Protein AF-A0A7C5HEX0-F1 (afdb_monomer)

Radius of gyration: 18.67 Å; Cα contacts (8 Å, |Δi|>4): 137; chains: 1; bounding box: 40×20×54 Å

Secondary structure (DSSP, 8-state):
-HHHHHHHHHHHHHHHHHHHHHHHHHHHHHHHHHHHHHHH-SSS-HHHHHHHHHHHHHHTTPEEEEE-SSEEEEEE----HHHHHHHHHTTTHHHHHHHHIIIII-PPEEEEEE--

Mean predicted aligned error: 5.96 Å

pLDDT: mean 87.04, std 4.36, range [63.88, 92.75]

Foldseek 3Di:
DLLVLLQVLQVVLVVQVVVVVVVVVVVVVVLVVLLVVLQPDPVDDLVRSQVVNVVVLVVVPWDFPDDDSWKTKTWAQDDRPSQCSNCSSVVVNSNVVVVCCSPPPGGTDMDMHGHD

Nearest PDB structures (foldseek):
  5wi2-assembly2_B  TM=7.889E-01  e=9.795E-01  Homo sapiens
  5kq5-assembly1_A  TM=7.982E-01  e=1.866E+00  Rattus norvegicus
  5t5t-assembly1_A  TM=8.018E-01  e=2.265E+00  Rattus norvegicus
  3ki9-assembly1_A  TM=4.753E-01  e=5.141E-01  Staphylococcus aureus subsp. aureus COL
  6e4t-assembly1_A  TM=6.179E-01  e=3.334E+00  Rattus norvegicus

Structure (mmCIF, N/CA/C/O backbone):
data_AF-A0A7C5HEX0-F1
#
_entry.id   AF-A0A7C5HEX0-F1
#
loop_
_atom_site.group_PDB
_atom_site.id
_atom_site.type_symbol
_atom_site.label_atom_id
_atom_site.label_alt_id
_atom_site.label_comp_id
_atom_site.label_asym_id
_atom_site.label_entity_id
_atom_site.label_seq_id
_atom_site.pdbx_PDB_ins_code
_atom_site.Cartn_x
_atom_site.Cartn_y
_atom_site.Cartn_z
_atom_site.occupancy
_atom_site.B_iso_or_equiv
_atom_site.auth_seq_id
_atom_site.auth_comp_id
_atom_site.auth_asym_id
_atom_site.auth_atom_id
_atom_site.pdbx_PDB_model_num
ATOM 1 N N . MET A 1 1 ? 18.812 9.998 -28.488 1.00 63.88 1 MET A N 1
ATOM 2 C CA . MET A 1 1 ? 18.188 10.496 -27.240 1.00 63.88 1 MET A CA 1
ATOM 3 C C . MET A 1 1 ? 17.450 9.384 -26.489 1.00 63.88 1 MET A C 1
ATOM 5 O O . MET A 1 1 ? 17.835 9.107 -25.363 1.00 63.88 1 MET A O 1
ATOM 9 N N . ASN A 1 2 ? 16.504 8.664 -27.112 1.00 72.31 2 ASN A N 1
ATOM 10 C CA . ASN A 1 2 ? 15.766 7.566 -26.452 1.00 72.31 2 ASN A CA 1
ATOM 11 C C . ASN A 1 2 ? 16.642 6.421 -25.912 1.00 72.31 2 ASN A C 1
ATOM 13 O O . ASN A 1 2 ? 16.380 5.929 -24.821 1.00 72.31 2 ASN A O 1
ATOM 17 N N . THR A 1 3 ? 17.708 6.019 -26.611 1.00 76.75 3 THR A N 1
ATOM 18 C CA . THR A 1 3 ? 18.567 4.899 -26.171 1.00 76.75 3 THR A CA 1
ATOM 19 C C . THR A 1 3 ? 19.330 5.197 -24.880 1.00 76.75 3 THR A C 1
ATOM 21 O O . THR A 1 3 ? 19.480 4.320 -24.038 1.00 76.75 3 THR A O 1
ATOM 24 N N . ILE A 1 4 ? 19.759 6.449 -24.693 1.00 79.69 4 ILE A N 1
ATOM 25 C CA . ILE A 1 4 ? 20.444 6.896 -23.471 1.00 79.69 4 ILE A CA 1
ATOM 26 C C . ILE A 1 4 ? 19.458 6.880 -22.296 1.00 79.69 4 ILE A C 1
ATOM 28 O O . ILE A 1 4 ? 19.781 6.371 -21.228 1.00 79.69 4 ILE A O 1
ATOM 32 N N . ILE A 1 5 ? 18.231 7.363 -22.512 1.00 79.38 5 ILE A N 1
ATOM 33 C CA . ILE A 1 5 ? 17.168 7.341 -21.497 1.00 79.38 5 ILE A CA 1
ATOM 34 C C . ILE A 1 5 ? 16.844 5.897 -21.090 1.00 79.38 5 ILE A C 1
ATOM 36 O O . ILE A 1 5 ? 16.764 5.605 -19.899 1.00 79.38 5 ILE A O 1
ATOM 40 N N . MET A 1 6 ? 16.731 4.974 -22.052 1.00 79.56 6 MET A N 1
ATOM 41 C CA . MET A 1 6 ? 16.475 3.559 -21.764 1.00 79.56 6 MET A CA 1
ATOM 42 C C . MET A 1 6 ? 17.603 2.920 -20.945 1.00 79.56 6 MET A C 1
ATOM 44 O O . MET A 1 6 ? 17.321 2.250 -19.951 1.00 79.56 6 MET A O 1
ATOM 48 N N . LEU A 1 7 ? 18.865 3.200 -21.291 1.00 83.31 7 LEU A N 1
ATOM 49 C CA . LEU A 1 7 ? 20.033 2.652 -20.597 1.00 83.31 7 LEU A CA 1
ATOM 50 C C . LEU A 1 7 ? 20.059 3.012 -19.103 1.00 83.31 7 LEU A C 1
ATOM 52 O O . LEU A 1 7 ? 20.401 2.173 -18.274 1.00 83.31 7 LEU A O 1
ATOM 56 N N . PHE A 1 8 ? 19.652 4.235 -18.749 1.00 87.00 8 PHE A N 1
ATOM 57 C CA . PHE A 1 8 ? 19.589 4.681 -17.353 1.00 87.00 8 PHE A CA 1
ATOM 58 C C . PHE A 1 8 ? 18.256 4.367 -16.663 1.00 87.00 8 PHE A C 1
ATOM 60 O O . PHE A 1 8 ? 18.216 4.243 -15.441 1.00 87.00 8 PHE A O 1
ATOM 67 N N . SER A 1 9 ? 17.164 4.193 -17.409 1.00 85.75 9 SER A N 1
ATOM 68 C CA . SER A 1 9 ? 15.847 3.915 -16.820 1.00 85.75 9 SER A CA 1
ATOM 69 C C . SER A 1 9 ? 15.784 2.580 -16.073 1.00 85.75 9 SER A C 1
ATOM 71 O O . SER A 1 9 ? 15.143 2.510 -15.028 1.00 85.75 9 SER A O 1
ATOM 73 N N . LEU A 1 10 ? 16.506 1.552 -16.531 1.00 85.25 10 LEU A N 1
ATOM 74 C CA . LEU A 1 10 ? 16.550 0.249 -15.865 1.00 85.25 10 LEU A CA 1
ATOM 75 C C . LEU A 1 10 ? 17.220 0.302 -14.475 1.00 85.25 10 LEU A C 1
ATOM 77 O O . LEU A 1 10 ? 16.567 -0.089 -13.504 1.00 85.25 10 LEU A O 1
ATOM 81 N N . PRO A 1 11 ? 18.463 0.807 -14.309 1.00 89.44 11 PRO A N 1
ATOM 82 C CA . PRO A 1 11 ? 19.069 0.924 -12.982 1.00 89.44 11 PRO A CA 1
ATOM 83 C C . PRO A 1 11 ? 18.295 1.881 -12.063 1.00 89.44 11 PRO A C 1
ATOM 85 O O . PRO A 1 11 ? 18.170 1.598 -10.871 1.00 89.44 11 PRO A O 1
ATOM 88 N N . ILE A 1 12 ? 17.710 2.961 -12.601 1.00 89.81 12 ILE A N 1
ATOM 89 C CA . ILE A 1 12 ? 16.820 3.851 -11.836 1.00 89.81 12 ILE A CA 1
ATOM 90 C C . ILE A 1 12 ? 15.576 3.090 -11.360 1.00 89.81 12 ILE A C 1
ATOM 92 O O . ILE A 1 12 ? 15.228 3.167 -10.184 1.00 89.81 12 ILE A O 1
ATOM 96 N N . GLY A 1 13 ? 14.935 2.314 -12.235 1.00 88.69 13 GLY A N 1
ATOM 97 C CA . GLY A 1 13 ? 13.771 1.497 -11.899 1.00 88.69 13 GLY A CA 1
ATOM 98 C C . GLY A 1 13 ? 14.075 0.477 -10.805 1.00 88.69 13 GLY A C 1
ATOM 99 O O . GLY A 1 13 ? 13.348 0.407 -9.818 1.00 88.69 13 GLY A O 1
ATOM 100 N N . ILE A 1 14 ? 15.198 -0.243 -10.910 1.00 89.00 14 ILE A N 1
ATOM 101 C CA . ILE A 1 14 ? 15.647 -1.195 -9.878 1.00 89.00 14 ILE A CA 1
ATOM 102 C C . ILE A 1 14 ? 15.874 -0.483 -8.538 1.00 89.00 14 ILE A C 1
ATOM 104 O O . ILE A 1 14 ? 15.423 -0.958 -7.495 1.00 89.00 14 ILE A O 1
ATOM 108 N N . PHE A 1 15 ? 16.539 0.674 -8.549 1.00 92.75 15 PHE A N 1
ATOM 109 C CA . PHE A 1 15 ? 16.750 1.464 -7.338 1.00 92.75 15 PHE A CA 1
ATOM 110 C C . PHE A 1 15 ? 15.423 1.905 -6.700 1.00 92.75 15 PHE A C 1
ATOM 112 O O . PHE A 1 15 ? 15.240 1.773 -5.485 1.00 92.75 15 PHE A O 1
ATOM 119 N N . LEU A 1 16 ? 14.476 2.381 -7.512 1.00 91.38 16 LEU A N 1
ATOM 120 C CA . LEU A 1 16 ? 13.144 2.769 -7.056 1.00 91.38 16 LEU A CA 1
ATOM 121 C C . LEU A 1 16 ? 12.373 1.579 -6.478 1.00 91.38 16 LEU A C 1
ATOM 123 O O . LEU A 1 16 ? 11.799 1.723 -5.405 1.00 91.38 16 LEU A O 1
ATOM 127 N N . LEU A 1 17 ? 12.437 0.394 -7.094 1.00 90.81 17 LEU A N 1
ATOM 128 C CA . LEU A 1 17 ? 11.804 -0.824 -6.568 1.00 90.81 17 LEU A CA 1
ATOM 129 C C . LEU A 1 17 ? 12.292 -1.170 -5.156 1.00 90.81 17 LEU A C 1
ATOM 131 O O . LEU A 1 17 ? 11.497 -1.500 -4.273 1.00 90.81 17 LEU A O 1
ATOM 135 N N . LEU A 1 18 ? 13.600 -1.061 -4.911 1.00 91.19 18 LEU A N 1
ATOM 136 C CA . LEU A 1 18 ? 14.164 -1.294 -3.580 1.00 91.19 18 LEU A CA 1
ATOM 137 C C . LEU A 1 18 ? 13.668 -0.258 -2.563 1.00 91.19 18 LEU A C 1
ATOM 139 O O . LEU A 1 18 ? 13.396 -0.607 -1.409 1.00 91.19 18 LEU A O 1
ATOM 143 N N . ARG A 1 19 ? 13.535 1.009 -2.972 1.00 91.75 19 ARG A N 1
ATOM 144 C CA . ARG A 1 19 ? 12.990 2.067 -2.111 1.00 91.75 19 ARG A CA 1
ATOM 145 C C . ARG A 1 19 ? 11.504 1.883 -1.837 1.00 91.75 19 ARG A C 1
ATOM 147 O O . ARG A 1 19 ? 11.107 2.020 -0.685 1.00 91.75 19 ARG A O 1
ATOM 154 N N . GLU A 1 20 ? 10.709 1.538 -2.842 1.00 89.56 20 GLU A N 1
ATOM 155 C CA . GLU A 1 20 ? 9.275 1.274 -2.704 1.00 89.56 20 GLU A CA 1
ATOM 156 C C . GLU A 1 20 ? 9.019 0.117 -1.744 1.00 89.56 20 GLU A C 1
ATOM 158 O O . GLU A 1 20 ? 8.185 0.236 -0.850 1.00 89.56 20 GLU A O 1
ATOM 163 N N . LYS A 1 21 ? 9.804 -0.965 -1.839 1.00 88.38 21 LYS A N 1
ATOM 164 C CA . LYS A 1 21 ? 9.709 -2.089 -0.900 1.00 88.38 21 LYS A CA 1
ATOM 165 C C . LYS A 1 21 ? 9.956 -1.650 0.547 1.00 88.38 21 LYS A C 1
ATOM 167 O O . LYS A 1 21 ? 9.216 -2.050 1.444 1.00 88.38 21 LYS A O 1
ATOM 172 N N . LYS A 1 22 ? 10.972 -0.813 0.784 1.00 89.38 22 LYS A N 1
ATOM 173 C CA . LYS A 1 22 ? 11.258 -0.261 2.121 1.00 89.38 22 LYS A CA 1
ATOM 174 C C . LYS A 1 22 ? 10.163 0.696 2.595 1.00 89.38 22 LYS A C 1
ATOM 176 O O . LYS A 1 22 ? 9.757 0.624 3.749 1.00 89.38 22 LYS A O 1
ATOM 181 N N . ALA A 1 23 ? 9.672 1.565 1.714 1.00 86.62 23 ALA A N 1
ATOM 182 C CA . ALA A 1 23 ? 8.594 2.494 2.031 1.00 86.62 23 ALA A CA 1
ATOM 183 C C . ALA A 1 23 ? 7.311 1.743 2.406 1.00 86.62 23 ALA A C 1
ATOM 185 O O . ALA A 1 23 ? 6.691 2.070 3.407 1.00 86.62 23 ALA A O 1
ATOM 186 N N . MET A 1 24 ? 6.962 0.682 1.676 1.00 86.12 24 MET A N 1
ATOM 187 C CA . MET A 1 24 ? 5.788 -0.145 1.965 1.00 86.12 24 MET A CA 1
ATOM 188 C C . MET A 1 24 ? 5.864 -0.801 3.350 1.00 86.12 24 MET A C 1
ATOM 190 O O . MET A 1 24 ? 4.874 -0.825 4.074 1.00 86.12 24 MET A O 1
ATOM 194 N N . GLN A 1 25 ? 7.049 -1.264 3.761 1.00 87.44 25 GLN A N 1
ATOM 195 C CA . GLN A 1 25 ? 7.263 -1.769 5.122 1.00 87.44 25 GLN A CA 1
ATOM 196 C C . GLN A 1 25 ? 7.100 -0.676 6.184 1.00 87.44 25 GLN A C 1
ATOM 198 O O . GLN A 1 25 ? 6.521 -0.933 7.235 1.00 87.44 25 GLN A O 1
ATOM 203 N N . ALA A 1 26 ? 7.597 0.535 5.921 1.00 87.00 26 ALA A N 1
ATOM 204 C CA . ALA A 1 26 ? 7.436 1.663 6.834 1.00 87.00 26 ALA A CA 1
ATOM 205 C C . ALA A 1 26 ? 5.967 2.098 6.950 1.00 87.00 26 ALA A C 1
ATOM 207 O O . ALA A 1 26 ? 5.483 2.294 8.058 1.00 87.00 26 ALA A O 1
ATOM 208 N N . TYR A 1 27 ? 5.239 2.172 5.832 1.00 85.31 27 TYR A N 1
ATOM 209 C CA . TYR A 1 27 ? 3.806 2.463 5.834 1.00 85.31 27 TYR A CA 1
ATOM 210 C C . TYR A 1 27 ? 3.024 1.429 6.632 1.00 85.31 27 TYR A C 1
ATOM 212 O O . TYR A 1 27 ? 2.194 1.808 7.448 1.00 85.31 27 TYR A O 1
ATOM 220 N N . ARG A 1 28 ? 3.326 0.138 6.457 1.00 87.12 28 ARG A N 1
ATOM 221 C CA . ARG A 1 28 ? 2.679 -0.919 7.239 1.00 87.12 28 ARG A CA 1
ATOM 222 C C . ARG A 1 28 ? 2.871 -0.715 8.742 1.00 87.12 28 ARG A C 1
ATOM 224 O O . ARG A 1 28 ? 1.895 -0.768 9.471 1.00 87.12 28 ARG A O 1
ATOM 231 N N . LYS A 1 29 ? 4.087 -0.378 9.179 1.00 89.75 29 LYS A N 1
ATOM 232 C CA . LYS A 1 29 ? 4.347 -0.061 10.591 1.00 89.75 29 LYS A CA 1
ATOM 233 C C . LYS A 1 29 ? 3.518 1.117 11.097 1.00 89.75 29 LYS A C 1
ATOM 235 O O . LYS A 1 29 ? 3.032 1.058 12.210 1.00 89.75 29 LYS A O 1
ATOM 240 N N . ILE A 1 30 ? 3.320 2.160 10.288 1.00 88.88 30 ILE A N 1
ATOM 241 C CA . ILE A 1 30 ? 2.477 3.303 10.676 1.00 88.88 30 ILE A CA 1
ATOM 242 C C . ILE A 1 30 ? 1.023 2.863 10.900 1.00 88.88 30 ILE A C 1
ATOM 244 O O . ILE A 1 30 ? 0.400 3.311 11.858 1.00 88.88 30 ILE A O 1
ATOM 248 N N . PHE A 1 31 ? 0.491 1.991 10.037 1.00 89.69 31 PHE A N 1
A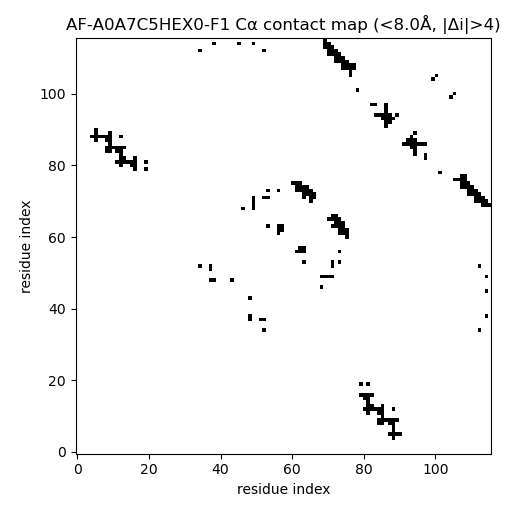TOM 249 C CA . PHE A 1 31 ? -0.845 1.410 10.212 1.00 89.69 31 PHE A CA 1
ATOM 250 C C . PHE A 1 31 ? -0.930 0.533 11.463 1.00 89.69 31 PHE A C 1
ATOM 252 O O . PHE A 1 31 ? -1.864 0.699 12.242 1.00 89.69 31 PHE A O 1
ATOM 259 N N . ASP A 1 32 ? 0.057 -0.335 11.682 1.00 89.44 32 ASP A N 1
ATOM 260 C CA . ASP A 1 32 ? 0.114 -1.208 12.857 1.00 89.44 32 ASP A CA 1
ATOM 261 C C . ASP A 1 32 ? 0.200 -0.374 14.156 1.00 89.44 32 ASP A C 1
ATOM 263 O O . ASP A 1 32 ? -0.582 -0.580 15.082 1.00 89.44 32 ASP A O 1
ATOM 267 N 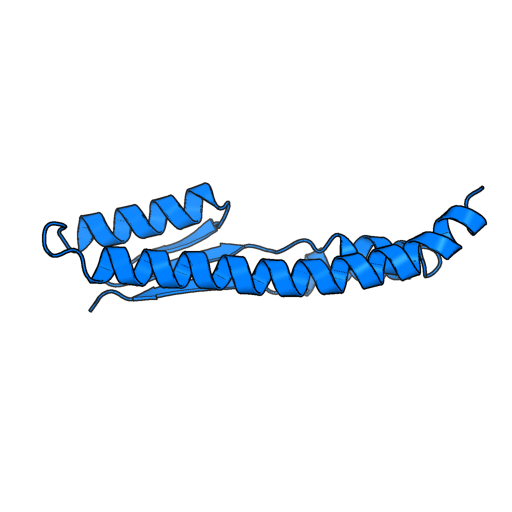N . ASP A 1 33 ? 1.070 0.640 14.195 1.00 91.50 33 ASP A N 1
ATOM 268 C CA . ASP A 1 33 ? 1.238 1.543 15.341 1.00 91.50 33 ASP A CA 1
ATOM 269 C C . ASP A 1 33 ? -0.022 2.385 15.605 1.00 91.50 33 ASP A C 1
ATOM 271 O O . ASP A 1 33 ? -0.360 2.670 16.756 1.00 91.50 33 ASP A O 1
ATOM 275 N N . PHE A 1 34 ? -0.712 2.835 14.551 1.00 90.81 34 PHE A N 1
ATOM 276 C CA . PHE A 1 34 ? -1.969 3.570 14.691 1.00 90.81 34 PHE A CA 1
ATOM 277 C C . PHE A 1 34 ? -3.069 2.669 15.249 1.00 90.81 34 PHE A C 1
ATOM 279 O O . PHE A 1 34 ? -3.761 3.057 16.189 1.00 90.81 34 PHE A O 1
ATOM 286 N N . PHE A 1 35 ? -3.188 1.451 14.725 1.00 91.19 35 PHE A N 1
ATOM 287 C CA . PHE A 1 35 ? -4.148 0.470 15.208 1.00 91.19 35 PHE A CA 1
ATOM 288 C C . PHE A 1 35 ? -3.911 0.107 16.679 1.00 91.19 35 PHE A C 1
ATOM 290 O O . PHE A 1 35 ? -4.855 0.128 17.465 1.00 91.19 35 PHE A O 1
ATOM 297 N N . GLU A 1 36 ? -2.661 -0.133 17.081 1.00 90.62 36 GLU A N 1
ATOM 298 C CA . GLU A 1 36 ? -2.280 -0.370 18.481 1.00 90.62 36 GLU A CA 1
ATOM 299 C C . GLU A 1 36 ? -2.709 0.793 19.393 1.00 90.62 36 GLU A C 1
ATOM 301 O O . GLU A 1 36 ? -3.301 0.569 20.451 1.00 90.62 36 GLU A O 1
ATOM 306 N N . LYS A 1 37 ? -2.488 2.045 18.967 1.00 89.75 37 LYS A N 1
ATOM 307 C CA . LYS A 1 37 ? -2.909 3.240 19.722 1.00 89.75 37 LYS A CA 1
ATOM 308 C C . LYS A 1 37 ? -4.424 3.332 19.867 1.00 89.75 37 LYS A C 1
ATOM 310 O O . LYS A 1 37 ? -4.911 3.551 20.972 1.00 89.75 37 LYS A O 1
ATOM 315 N N . VAL A 1 38 ? -5.165 3.143 18.775 1.00 89.62 38 VAL A N 1
ATOM 316 C CA . VAL A 1 38 ? -6.636 3.182 18.782 1.00 89.62 38 VAL A CA 1
ATOM 317 C C . VAL A 1 38 ? -7.205 2.041 19.631 1.00 89.62 38 VAL A C 1
ATOM 319 O O . VAL A 1 38 ? -8.163 2.231 20.382 1.00 89.62 38 VAL A O 1
ATOM 322 N N . LYS A 1 39 ? -6.595 0.853 19.573 1.00 88.31 39 LYS A N 1
ATOM 323 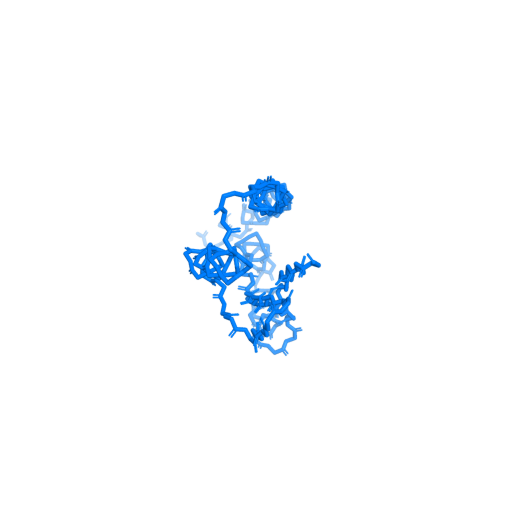C CA . LYS A 1 39 ? -6.992 -0.296 20.390 1.00 88.31 39 LYS A CA 1
ATOM 324 C C . LYS A 1 39 ? -6.775 -0.026 21.880 1.00 88.31 39 LYS A C 1
ATOM 326 O O . LYS A 1 39 ? -7.692 -0.280 22.661 1.00 88.31 39 LYS A O 1
ATOM 331 N N . ALA A 1 40 ? -5.614 0.516 22.250 1.00 89.19 40 ALA A N 1
ATOM 332 C CA . ALA A 1 40 ? -5.237 0.811 23.633 1.00 89.19 40 ALA A CA 1
ATOM 333 C C . ALA A 1 40 ? -6.019 1.978 24.263 1.00 89.19 40 ALA A C 1
ATOM 335 O O . ALA A 1 40 ? -6.079 2.075 25.490 1.00 89.19 40 ALA A O 1
ATOM 336 N N . ASP A 1 41 ? -6.624 2.852 23.457 1.00 87.81 41 ASP A N 1
ATOM 337 C CA . ASP A 1 41 ? -7.425 3.962 23.966 1.00 87.81 41 ASP A CA 1
ATOM 338 C C . ASP A 1 41 ? -8.700 3.449 24.657 1.00 87.81 41 ASP A C 1
ATOM 340 O O . ASP A 1 41 ? -9.542 2.791 24.049 1.00 87.81 41 ASP A O 1
ATOM 344 N N . THR A 1 42 ? -8.848 3.720 25.952 1.00 84.56 42 THR A N 1
ATOM 345 C CA . THR A 1 42 ? -10.014 3.292 26.749 1.00 84.56 42 THR A CA 1
ATOM 346 C C . THR A 1 42 ? -11.132 4.330 26.781 1.00 84.56 42 THR A C 1
ATOM 348 O O . THR A 1 42 ? -12.221 4.035 27.266 1.00 84.56 42 THR A O 1
ATOM 351 N N . THR A 1 43 ? -10.879 5.535 26.266 1.00 87.81 43 THR A N 1
ATOM 352 C CA . THR A 1 43 ? -11.844 6.641 26.271 1.00 87.81 43 THR A CA 1
ATOM 353 C C . THR A 1 43 ? -12.821 6.564 25.102 1.00 87.81 43 THR A C 1
ATOM 355 O O . THR A 1 43 ? -13.952 7.029 25.219 1.00 87.81 43 THR A O 1
ATOM 358 N N . LEU A 1 44 ? -12.401 5.934 24.004 1.00 86.50 44 LEU A N 1
ATOM 359 C CA . LEU A 1 44 ? -13.180 5.805 22.779 1.00 86.50 44 LEU A CA 1
ATOM 360 C C . LEU A 1 44 ? -14.104 4.585 22.816 1.00 86.50 44 LEU A C 1
ATOM 362 O O . LEU A 1 44 ? -13.692 3.467 23.146 1.00 86.50 44 LEU A O 1
ATOM 366 N N . SER A 1 45 ? -15.348 4.783 22.388 1.00 87.69 45 SER A N 1
ATOM 367 C CA . SER A 1 45 ? -16.282 3.693 22.116 1.00 87.69 45 SER A CA 1
ATOM 368 C C . SER A 1 45 ? -15.825 2.859 20.911 1.00 87.69 45 SER A C 1
ATOM 370 O O . SER A 1 45 ? -15.092 3.331 20.041 1.00 87.69 45 SER A O 1
ATOM 372 N N . LYS A 1 46 ? -16.289 1.604 20.814 1.00 84.94 46 LYS A N 1
ATOM 373 C CA . LYS A 1 46 ? -15.947 0.715 19.684 1.00 84.94 46 LYS A CA 1
ATOM 374 C C . LYS A 1 46 ? -16.255 1.349 18.323 1.00 84.94 46 LYS A C 1
ATOM 376 O O . LYS A 1 46 ? -15.452 1.241 17.403 1.00 84.94 46 LYS A O 1
ATOM 381 N N . LYS A 1 47 ? -17.382 2.056 18.226 1.00 87.31 47 LYS A N 1
ATOM 382 C CA . LYS A 1 47 ? -17.799 2.744 17.003 1.00 87.31 47 LYS A CA 1
ATOM 383 C C . LYS A 1 47 ? -16.828 3.862 16.616 1.00 87.31 47 LYS A C 1
ATOM 385 O O . LYS A 1 47 ? -16.393 3.909 15.474 1.00 87.31 47 LYS A O 1
ATOM 390 N N . GLU A 1 48 ? -16.428 4.698 17.572 1.00 88.25 48 GLU A N 1
ATOM 391 C CA . GLU A 1 48 ? -15.470 5.786 17.324 1.00 88.25 48 GLU A CA 1
ATOM 392 C C . GLU A 1 48 ? -14.098 5.253 16.899 1.00 88.25 48 GLU A C 1
ATOM 394 O O . GLU A 1 48 ? -13.447 5.834 16.034 1.00 88.25 48 GLU A O 1
ATOM 399 N N . LYS A 1 49 ? -13.671 4.111 17.452 1.00 88.50 49 LYS A N 1
ATOM 400 C CA . LYS A 1 49 ? -12.435 3.446 17.024 1.00 88.50 49 LYS A CA 1
ATOM 401 C C . LYS A 1 49 ? -12.502 2.984 15.569 1.00 88.50 49 LYS A C 1
ATOM 403 O O . LYS A 1 49 ? -11.544 3.190 14.828 1.00 88.50 49 LYS A O 1
ATOM 408 N N . LEU A 1 50 ? -13.614 2.372 15.158 1.00 88.31 50 LEU A N 1
ATOM 409 C CA . LEU A 1 50 ? -13.807 1.943 13.769 1.00 88.31 50 LEU A CA 1
ATOM 410 C C . LEU A 1 50 ? -13.876 3.139 12.820 1.00 88.31 50 LEU A C 1
ATOM 412 O O . LEU A 1 50 ? -13.239 3.104 11.771 1.00 88.31 50 LEU A O 1
ATOM 416 N N . ASP A 1 51 ? -14.579 4.204 13.206 1.00 90.56 51 ASP A N 1
ATOM 417 C CA . ASP A 1 51 ? -14.686 5.421 12.399 1.00 90.56 51 ASP A CA 1
ATOM 418 C C . ASP A 1 51 ? -13.307 6.097 12.218 1.00 90.56 51 ASP A C 1
ATOM 420 O O . ASP A 1 51 ? -12.971 6.519 11.113 1.00 90.56 5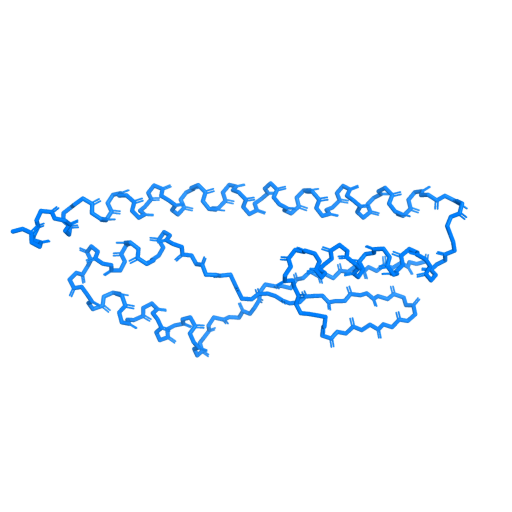1 ASP A O 1
ATOM 424 N N . LEU A 1 52 ? -12.445 6.106 13.247 1.00 91.38 52 LEU A N 1
ATOM 425 C CA . LEU A 1 52 ? -11.062 6.603 13.138 1.00 91.38 52 LEU A CA 1
ATOM 426 C C . LEU A 1 52 ? -10.179 5.743 12.222 1.00 91.38 52 LEU A C 1
ATOM 428 O O . LEU A 1 52 ? -9.359 6.273 11.468 1.00 91.38 52 LEU A O 1
ATOM 432 N N . LEU A 1 53 ? -10.314 4.416 12.285 1.00 90.31 53 LEU A N 1
ATOM 433 C CA . LEU A 1 53 ? -9.575 3.502 11.405 1.00 90.31 53 LEU A CA 1
ATOM 434 C C . LEU A 1 53 ? -10.035 3.632 9.950 1.00 90.31 53 LEU A C 1
ATOM 436 O O . LEU A 1 53 ? -9.208 3.616 9.036 1.00 90.31 53 LEU A O 1
ATOM 440 N N . GLU A 1 54 ? -11.337 3.804 9.734 1.00 91.25 54 GLU A N 1
ATOM 441 C CA . GLU A 1 54 ? -11.904 4.089 8.420 1.00 91.25 54 GLU A CA 1
ATOM 442 C C . GLU A 1 54 ? -11.381 5.416 7.868 1.00 91.25 54 GLU A C 1
ATOM 444 O O . GLU A 1 54 ? -10.900 5.464 6.734 1.00 91.25 54 GLU A O 1
ATOM 449 N N . GLU A 1 55 ? -11.409 6.480 8.674 1.00 91.69 55 GLU A N 1
ATOM 450 C CA . GLU A 1 55 ? -10.914 7.790 8.261 1.00 91.69 55 GLU A CA 1
ATOM 451 C C . GLU A 1 55 ? -9.430 7.721 7.885 1.00 91.69 55 GLU A C 1
ATOM 453 O O . GLU A 1 55 ? -9.021 8.254 6.851 1.00 91.69 55 GLU A O 1
ATOM 458 N N . MET A 1 56 ? -8.622 6.991 8.656 1.00 90.94 56 MET A N 1
ATOM 459 C CA . MET A 1 56 ? -7.214 6.774 8.337 1.00 90.94 56 MET A CA 1
ATOM 460 C C . MET A 1 56 ? -7.032 6.078 6.979 1.00 90.94 56 MET A C 1
ATOM 462 O O . MET A 1 56 ? -6.185 6.489 6.176 1.00 90.94 56 MET A O 1
ATOM 466 N N . LEU A 1 57 ? -7.810 5.031 6.696 1.00 90.81 57 LEU A N 1
ATOM 467 C CA . LEU A 1 57 ? -7.773 4.329 5.411 1.00 90.81 57 LEU A CA 1
ATOM 468 C C . LEU A 1 57 ? -8.186 5.258 4.262 1.00 90.81 57 LEU A C 1
ATOM 470 O O . LEU A 1 57 ? -7.485 5.327 3.246 1.00 90.81 57 LEU A O 1
ATOM 474 N N . TYR A 1 58 ? -9.253 6.034 4.453 1.00 90.12 58 TYR A N 1
ATOM 475 C CA . TYR A 1 58 ? -9.743 6.998 3.473 1.00 90.12 58 TYR A CA 1
ATOM 476 C C . TYR A 1 58 ? -8.709 8.093 3.170 1.00 90.12 58 TYR A C 1
ATOM 478 O O . TYR A 1 58 ? -8.381 8.332 2.006 1.00 90.12 58 TYR A O 1
ATOM 486 N N . GLN A 1 59 ? -8.105 8.697 4.199 1.00 90.50 59 GLN A N 1
ATOM 487 C CA . GLN A 1 59 ? -7.053 9.713 4.050 1.00 90.50 59 GLN A CA 1
ATOM 488 C C . GLN A 1 59 ? -5.813 9.175 3.315 1.00 90.50 59 GLN A C 1
ATOM 490 O O . GLN A 1 59 ? -5.129 9.917 2.610 1.00 90.50 59 GLN A O 1
ATOM 495 N N . ASN A 1 60 ? -5.537 7.872 3.421 1.00 88.38 60 ASN A N 1
ATOM 496 C CA . ASN A 1 60 ? -4.447 7.211 2.700 1.00 88.38 60 ASN A CA 1
ATOM 497 C C . ASN A 1 60 ? -4.850 6.704 1.301 1.00 88.38 60 ASN A C 1
ATOM 499 O O . ASN A 1 60 ? -4.043 6.060 0.616 1.00 88.38 60 ASN A O 1
ATOM 503 N N . GLY A 1 61 ? -6.065 7.011 0.841 1.00 87.56 61 GLY A N 1
ATOM 504 C CA . GLY A 1 61 ? -6.574 6.661 -0.484 1.00 87.56 61 GLY A CA 1
ATOM 505 C C . GLY A 1 61 ? -6.860 5.170 -0.655 1.00 87.56 61 GLY A C 1
ATOM 506 O O . GLY A 1 61 ? -6.671 4.646 -1.755 1.00 87.56 61 GLY A O 1
ATOM 507 N N . TYR A 1 62 ? -7.228 4.480 0.425 1.00 91.38 62 TYR A N 1
ATOM 508 C CA . TYR A 1 62 ? -7.829 3.151 0.354 1.00 91.38 62 TYR A CA 1
ATOM 509 C C . TYR A 1 62 ? -9.326 3.284 0.081 1.00 91.38 62 TYR A C 1
ATOM 511 O O . TYR A 1 62 ? -9.990 4.180 0.598 1.00 91.38 62 TYR A O 1
ATOM 519 N N . GLN A 1 63 ? -9.857 2.374 -0.725 1.00 89.94 63 GLN A N 1
ATOM 520 C CA . GLN A 1 63 ? -11.290 2.215 -0.906 1.00 89.94 63 GLN A CA 1
ATOM 521 C C . GLN A 1 63 ? -11.801 1.246 0.157 1.00 89.94 63 GLN A C 1
ATOM 523 O O . GLN A 1 63 ? -11.314 0.120 0.243 1.00 89.94 63 GLN A O 1
ATOM 528 N N . ILE A 1 64 ? -12.767 1.673 0.964 1.00 89.81 64 ILE A N 1
ATOM 529 C CA . ILE A 1 64 ? -13.399 0.796 1.953 1.00 89.81 64 ILE A CA 1
ATOM 530 C C . ILE A 1 64 ? -14.274 -0.208 1.207 1.00 89.81 64 ILE A C 1
ATOM 532 O O . ILE A 1 64 ? -15.192 0.181 0.483 1.00 89.81 64 ILE A O 1
ATOM 536 N N . THR A 1 65 ? -13.952 -1.491 1.334 1.00 89.25 65 THR A N 1
ATOM 537 C CA . THR A 1 65 ? -14.696 -2.576 0.678 1.00 89.25 65 THR A CA 1
ATOM 538 C C . THR A 1 65 ? -15.639 -3.279 1.635 1.00 89.25 65 THR A C 1
ATOM 540 O O . THR A 1 65 ? -16.640 -3.837 1.199 1.00 89.25 65 THR A O 1
ATOM 543 N N . GLU A 1 66 ? -15.320 -3.258 2.927 1.00 87.81 66 GLU A N 1
ATOM 544 C CA . GLU A 1 66 ? -16.090 -3.934 3.963 1.00 87.81 66 GLU A CA 1
ATOM 545 C C . GLU A 1 66 ? -16.003 -3.138 5.267 1.00 87.81 66 GLU A C 1
ATOM 547 O O . GLU A 1 66 ? -14.922 -2.684 5.654 1.00 87.81 66 GLU A O 1
ATOM 552 N N . LYS A 1 67 ? -17.148 -2.957 5.921 1.00 85.50 67 LYS A N 1
ATOM 553 C CA . LYS A 1 67 ? -17.273 -2.361 7.249 1.00 85.50 67 LYS A CA 1
ATOM 554 C C . LYS A 1 67 ? -18.384 -3.100 7.981 1.00 85.50 67 LYS A C 1
ATOM 556 O O . LYS A 1 67 ? -19.498 -3.176 7.466 1.00 85.50 67 LYS A O 1
ATOM 561 N N . ASP A 1 68 ? -18.068 -3.601 9.162 1.00 85.81 68 ASP A N 1
ATOM 562 C CA . ASP A 1 68 ? -19.021 -4.195 10.097 1.00 85.81 68 ASP A CA 1
ATOM 563 C C . ASP A 1 68 ? -18.797 -3.599 11.495 1.00 85.81 68 ASP A C 1
ATOM 565 O O . ASP A 1 68 ? -17.915 -2.760 11.696 1.00 85.81 68 ASP A O 1
ATOM 569 N N . ASP A 1 69 ? -19.566 -4.045 12.481 1.00 82.19 69 ASP A N 1
ATOM 570 C CA . ASP A 1 69 ? -19.459 -3.590 13.870 1.00 82.19 69 ASP A CA 1
ATOM 571 C C . ASP A 1 69 ? -18.138 -4.002 14.552 1.00 82.19 69 ASP A C 1
ATOM 573 O O . ASP A 1 69 ? -17.847 -3.554 15.669 1.00 82.19 69 ASP A O 1
ATOM 577 N N . HIS A 1 70 ? -17.339 -4.867 13.916 1.00 82.00 70 HIS A N 1
ATOM 578 C CA . HIS A 1 70 ? -16.106 -5.435 14.477 1.00 82.00 70 HIS A CA 1
ATOM 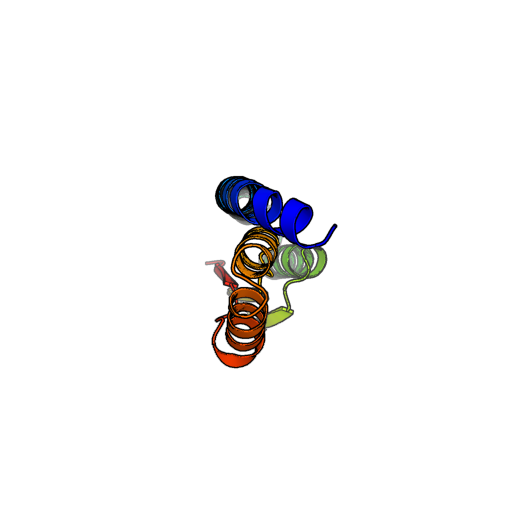579 C C . HIS A 1 70 ? -14.883 -5.324 13.561 1.00 82.00 70 HIS A C 1
ATOM 581 O O . HIS A 1 70 ? -13.760 -5.468 14.047 1.00 82.00 70 HIS A O 1
ATOM 587 N N . HIS A 1 71 ? -15.049 -5.028 12.270 1.00 87.94 71 HIS A N 1
ATOM 588 C CA . HIS A 1 71 ? -13.919 -4.904 11.350 1.00 87.94 71 HIS A CA 1
ATOM 589 C C . HIS A 1 71 ? -14.112 -3.826 10.289 1.00 87.94 71 HIS A C 1
ATOM 591 O O . HIS A 1 71 ? -15.223 -3.502 9.872 1.00 87.94 71 HIS A O 1
ATOM 597 N N . VAL A 1 72 ? -12.984 -3.278 9.837 1.00 89.62 72 VAL A N 1
ATOM 598 C CA . VAL A 1 72 ? -12.900 -2.364 8.691 1.00 89.62 72 VAL A CA 1
ATOM 599 C C . VAL A 1 72 ? -11.835 -2.885 7.737 1.00 89.62 72 VAL A C 1
ATOM 601 O O . VAL A 1 72 ? -10.695 -3.139 8.140 1.00 89.62 72 VAL A O 1
ATOM 604 N N . ARG A 1 73 ? -12.198 -3.000 6.457 1.00 91.19 73 ARG A N 1
ATOM 605 C CA . ARG A 1 73 ? -11.324 -3.464 5.379 1.00 91.19 73 ARG A CA 1
ATOM 606 C C . ARG A 1 73 ? -11.198 -2.412 4.284 1.00 91.19 73 ARG A C 1
ATOM 608 O O . ARG A 1 73 ? -12.184 -2.002 3.669 1.00 91.19 73 ARG A O 1
ATOM 615 N N . GLY A 1 74 ? -9.958 -2.017 4.013 1.00 90.75 74 GLY A N 1
ATOM 616 C CA . GLY A 1 74 ? -9.596 -1.093 2.946 1.00 90.75 74 GLY A CA 1
ATOM 617 C C . GLY A 1 74 ? -8.736 -1.765 1.883 1.00 90.75 74 GLY A C 1
ATOM 618 O O . GLY A 1 74 ? -7.784 -2.481 2.194 1.00 90.75 74 GLY A O 1
ATOM 619 N N . GLU A 1 75 ? -9.016 -1.476 0.616 1.00 91.62 75 GLU A N 1
ATOM 620 C CA . GLU A 1 75 ? -8.262 -1.983 -0.528 1.00 91.62 75 GLU A CA 1
ATOM 621 C C . GLU A 1 75 ? -7.655 -0.84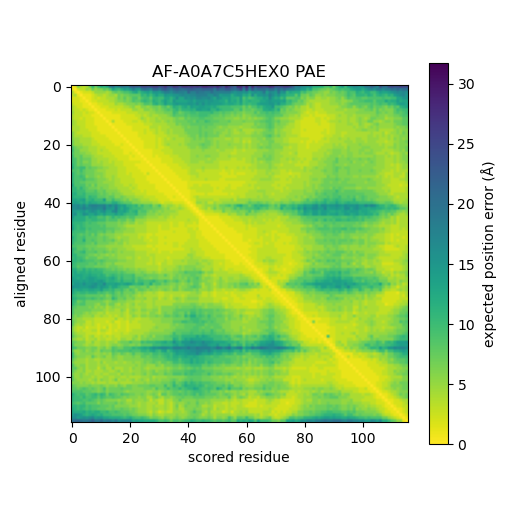9 -1.358 1.00 91.62 75 GLU A C 1
ATOM 623 O O . GLU A 1 75 ? -8.281 0.181 -1.609 1.00 91.62 75 GLU A O 1
ATOM 628 N N . LYS A 1 76 ? -6.413 -1.031 -1.817 1.00 89.94 76 LYS A N 1
ATOM 629 C CA . LYS A 1 76 ? -5.731 -0.071 -2.692 1.00 89.94 76 LYS A CA 1
ATOM 630 C C . LYS A 1 76 ? -4.851 -0.775 -3.712 1.00 89.94 76 LYS A C 1
ATOM 632 O O . LYS A 1 76 ? -3.955 -1.542 -3.364 1.00 89.94 76 LYS A O 1
ATOM 637 N N . LYS A 1 77 ? -5.039 -0.474 -4.999 1.00 86.88 77 LYS A N 1
ATOM 638 C CA . LYS A 1 77 ? -4.078 -0.883 -6.034 1.00 86.88 77 LYS A CA 1
ATOM 639 C C . LYS A 1 77 ? -2.846 0.014 -5.960 1.00 86.88 77 LYS A C 1
ATOM 641 O O . LYS A 1 77 ? -2.933 1.226 -6.133 1.00 86.88 77 LYS A O 1
ATOM 646 N N . ILE A 1 78 ? -1.694 -0.588 -5.683 1.00 86.69 78 ILE A N 1
ATOM 647 C CA . ILE A 1 78 ? -0.436 0.147 -5.547 1.00 86.69 78 ILE A CA 1
ATOM 648 C C . ILE A 1 78 ? 0.258 0.197 -6.898 1.00 86.69 78 ILE A C 1
ATOM 650 O O . ILE A 1 78 ? 0.748 -0.813 -7.399 1.00 86.69 78 ILE A O 1
ATOM 654 N N . PHE A 1 79 ? 0.324 1.383 -7.482 1.00 85.50 79 PHE A N 1
ATOM 655 C CA . PHE A 1 79 ? 1.111 1.597 -8.681 1.00 85.50 79 PHE A CA 1
ATOM 656 C C . PHE A 1 79 ? 2.594 1.732 -8.318 1.00 85.50 79 PHE A C 1
ATOM 658 O O . PHE A 1 79 ? 2.978 2.644 -7.589 1.00 85.50 79 PHE A O 1
ATOM 665 N N . SER A 1 80 ? 3.429 0.826 -8.822 1.00 86.81 80 SER A N 1
ATOM 666 C CA . SER A 1 80 ? 4.884 0.896 -8.677 1.00 86.81 80 SER A CA 1
ATOM 667 C C . SER A 1 80 ? 5.495 1.732 -9.800 1.00 86.81 80 SER A C 1
ATOM 669 O O . SER A 1 80 ? 5.405 1.394 -10.985 1.00 86.81 80 SER A O 1
ATOM 671 N N . ILE A 1 81 ? 6.148 2.826 -9.419 1.00 87.19 81 ILE A N 1
ATOM 672 C CA . ILE A 1 81 ? 6.943 3.664 -10.317 1.00 87.19 81 ILE A CA 1
ATOM 673 C C . ILE A 1 81 ? 8.221 2.911 -10.697 1.00 87.19 81 ILE A C 1
ATOM 675 O O . ILE A 1 81 ? 8.663 2.975 -11.843 1.00 87.19 81 ILE A O 1
ATOM 679 N N . GLY A 1 82 ? 8.787 2.136 -9.767 1.00 87.19 82 GLY A N 1
ATOM 680 C CA . 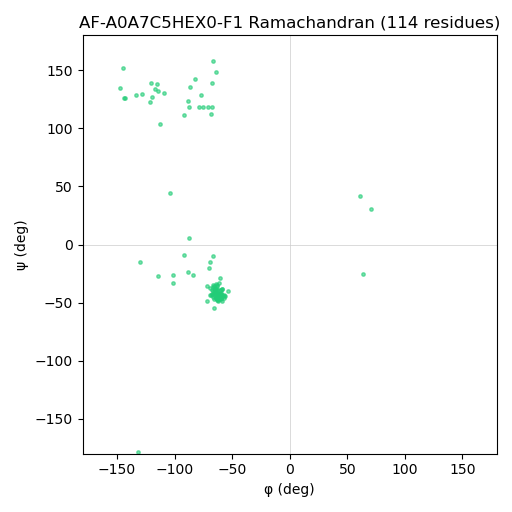GLY A 1 82 ? 9.951 1.295 -10.035 1.00 87.19 82 GLY A CA 1
ATOM 681 C C . GLY A 1 82 ? 9.724 0.304 -11.181 1.00 87.19 82 GLY A C 1
ATOM 682 O O . GLY A 1 82 ? 10.544 0.229 -12.099 1.00 87.19 82 GLY A O 1
ATOM 683 N N . TRP A 1 83 ? 8.582 -0.393 -11.189 1.00 86.38 83 TRP A N 1
ATOM 684 C CA . TRP A 1 83 ? 8.215 -1.305 -12.277 1.00 86.38 83 TRP A CA 1
ATOM 685 C C . TRP A 1 83 ? 7.960 -0.573 -13.598 1.00 86.38 83 TRP A C 1
ATOM 687 O O . TRP A 1 83 ? 8.345 -1.081 -14.651 1.00 86.38 83 TRP A O 1
ATOM 697 N N . LEU A 1 84 ? 7.399 0.640 -13.560 1.00 88.00 84 LEU A N 1
ATOM 698 C CA . LEU A 1 84 ? 7.235 1.470 -14.757 1.00 88.00 84 LEU A CA 1
ATOM 699 C C . LEU A 1 84 ? 8.590 1.822 -15.394 1.00 88.00 84 LEU A C 1
ATOM 701 O O . LEU A 1 84 ? 8.766 1.657 -16.601 1.00 88.00 84 LEU A O 1
ATOM 705 N N . PHE A 1 85 ? 9.568 2.256 -14.595 1.00 86.44 85 PHE A N 1
ATOM 706 C CA . PHE A 1 85 ? 10.907 2.592 -15.093 1.00 86.44 85 PHE A CA 1
ATOM 707 C C . PHE A 1 85 ? 11.695 1.356 -15.548 1.00 86.44 85 PHE A C 1
ATOM 709 O O . PHE A 1 85 ? 12.370 1.406 -16.577 1.00 86.44 85 PHE A O 1
ATOM 716 N N . ALA A 1 86 ? 11.558 0.226 -14.849 1.00 86.56 86 ALA A N 1
ATOM 717 C CA . ALA A 1 86 ? 12.136 -1.044 -15.291 1.00 86.56 86 ALA A CA 1
ATOM 718 C C . ALA A 1 86 ? 11.532 -1.513 -16.633 1.00 86.56 86 ALA A C 1
ATOM 720 O O . ALA A 1 86 ? 12.252 -1.983 -17.518 1.00 86.56 86 ALA A O 1
ATOM 721 N N . GLY A 1 87 ? 10.222 -1.323 -16.820 1.00 84.62 87 GLY A N 1
ATOM 722 C CA . GLY A 1 87 ? 9.523 -1.602 -18.074 1.00 84.62 87 GLY A CA 1
ATOM 723 C C . GLY A 1 87 ? 9.945 -0.685 -19.228 1.00 84.62 87 GLY A C 1
ATOM 724 O O . GLY A 1 87 ? 10.084 -1.138 -20.364 1.00 84.62 87 GLY A O 1
ATOM 725 N N . LEU A 1 88 ? 10.215 0.593 -18.948 1.00 85.62 88 LEU A N 1
ATOM 726 C CA . LEU A 1 88 ? 10.774 1.530 -19.931 1.00 85.62 88 LEU A CA 1
ATOM 727 C C . LEU A 1 88 ? 12.186 1.125 -20.378 1.00 85.62 88 LEU A C 1
ATOM 729 O O . LEU A 1 88 ? 12.496 1.203 -21.566 1.00 85.62 88 LEU A O 1
ATOM 733 N N . GLY A 1 89 ? 13.013 0.627 -19.456 1.00 80.19 89 GLY A N 1
ATOM 734 C CA . GLY A 1 89 ? 14.372 0.163 -19.751 1.00 80.19 89 GLY A CA 1
ATOM 735 C C . GLY A 1 89 ? 14.447 -1.113 -20.590 1.00 80.19 89 GLY A C 1
ATOM 736 O O . GLY A 1 89 ? 15.491 -1.407 -21.164 1.00 80.19 89 GLY A O 1
ATOM 737 N N . THR A 1 90 ? 13.338 -1.843 -20.719 1.00 82.25 90 THR A N 1
ATOM 738 C CA . THR A 1 90 ? 13.210 -3.076 -21.515 1.00 82.25 90 THR A CA 1
ATOM 739 C C . THR A 1 90 ? 12.471 -2.827 -22.836 1.00 82.25 90 THR A C 1
ATOM 741 O O . THR A 1 90 ? 11.606 -3.599 -23.248 1.00 82.25 90 THR A O 1
ATOM 744 N N . LEU A 1 91 ? 12.835 -1.734 -23.523 1.00 76.81 91 LEU A N 1
ATOM 745 C CA . LEU A 1 91 ? 12.400 -1.397 -24.889 1.00 76.81 91 LEU A CA 1
ATOM 746 C C . LEU A 1 91 ? 10.879 -1.214 -25.056 1.00 76.81 91 LEU A C 1
ATOM 748 O O . LEU A 1 91 ? 10.310 -1.667 -26.046 1.00 76.81 91 LEU A O 1
ATOM 752 N N . TYR A 1 92 ? 10.209 -0.550 -24.109 1.00 79.38 92 TYR A N 1
ATOM 753 C CA . TYR A 1 92 ? 8.751 -0.296 -24.082 1.00 79.38 92 TYR A CA 1
ATOM 754 C C . TYR A 1 92 ? 7.848 -1.538 -23.982 1.00 79.38 92 TYR A C 1
ATOM 756 O O . TYR A 1 9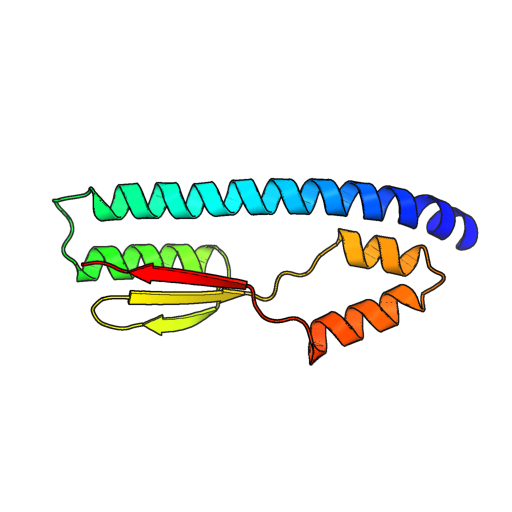2 ? 6.746 -1.432 -23.446 1.00 79.38 92 TYR A O 1
ATOM 764 N N . ILE A 1 93 ? 8.295 -2.717 -24.421 1.00 84.38 93 ILE A N 1
ATOM 765 C CA . ILE A 1 93 ? 7.546 -3.974 -24.290 1.00 84.38 93 ILE A CA 1
ATOM 766 C C . ILE A 1 93 ? 7.288 -4.267 -22.811 1.00 84.38 93 ILE A C 1
ATOM 768 O O . ILE A 1 93 ? 6.152 -4.553 -22.435 1.00 84.38 93 ILE A O 1
ATOM 772 N N . GLY A 1 94 ? 8.302 -4.118 -21.953 1.00 82.75 94 GLY A N 1
ATOM 773 C CA . GLY A 1 94 ? 8.128 -4.303 -20.512 1.00 82.75 94 GLY A CA 1
ATOM 774 C C . GLY A 1 94 ? 7.132 -3.321 -19.894 1.00 82.75 94 GLY A C 1
ATOM 775 O O . GLY A 1 94 ? 6.391 -3.697 -18.989 1.00 82.75 94 GLY A O 1
ATOM 776 N N . LEU A 1 95 ? 7.046 -2.089 -20.411 1.00 84.81 95 LEU A N 1
ATOM 777 C CA . LEU A 1 95 ? 6.041 -1.118 -19.974 1.00 84.81 95 LEU A CA 1
ATOM 778 C C . LEU A 1 95 ? 4.624 -1.579 -20.338 1.00 84.81 95 LEU A C 1
ATOM 780 O O . LEU A 1 95 ? 3.745 -1.549 -19.481 1.00 84.81 95 LEU A O 1
ATOM 784 N N . ILE A 1 96 ? 4.402 -2.027 -21.578 1.00 88.25 96 ILE A N 1
ATOM 785 C CA . ILE A 1 96 ? 3.093 -2.536 -22.021 1.00 88.25 96 ILE A CA 1
ATOM 786 C C . ILE A 1 96 ? 2.681 -3.735 -21.161 1.00 88.25 96 ILE A C 1
ATOM 788 O O . ILE A 1 96 ? 1.562 -3.771 -20.650 1.00 88.25 96 ILE A O 1
ATOM 792 N N . VAL A 1 97 ? 3.598 -4.683 -20.944 1.00 88.62 97 VAL A N 1
ATOM 793 C CA . VAL A 1 97 ? 3.358 -5.854 -20.089 1.00 88.62 97 VAL A CA 1
ATOM 794 C C . VAL A 1 97 ? 3.007 -5.428 -18.662 1.00 88.62 97 VAL A C 1
ATOM 796 O O . VAL A 1 97 ? 2.042 -5.941 -18.099 1.00 88.62 97 VAL A O 1
ATOM 799 N N . TYR A 1 98 ? 3.733 -4.466 -18.085 1.00 88.56 98 TYR A N 1
ATOM 800 C CA . TYR A 1 98 ? 3.457 -3.974 -16.736 1.00 88.56 98 TYR A CA 1
ATOM 801 C C . TYR A 1 98 ? 2.096 -3.278 -16.627 1.00 88.56 98 TYR A C 1
ATOM 803 O O . TYR A 1 98 ? 1.356 -3.533 -15.681 1.00 88.56 98 TYR A O 1
ATOM 811 N N . VAL A 1 99 ? 1.723 -2.445 -17.601 1.00 87.69 99 VAL A N 1
ATOM 812 C CA . VAL A 1 99 ? 0.413 -1.775 -17.608 1.00 87.69 99 VAL A CA 1
ATOM 813 C C . VAL A 1 99 ? -0.719 -2.798 -17.710 1.00 87.69 99 VAL A C 1
ATOM 815 O O . VAL A 1 99 ? -1.679 -2.724 -16.944 1.00 87.69 99 VAL A O 1
ATOM 818 N N . LEU A 1 100 ? -0.600 -3.792 -18.596 1.00 90.88 100 LEU A N 1
ATOM 819 C CA . LEU A 1 100 ? -1.584 -4.874 -18.698 1.00 90.88 100 LEU A CA 1
ATOM 820 C C . LEU A 1 100 ? -1.665 -5.681 -17.396 1.00 90.88 100 LEU A C 1
ATOM 822 O O . LEU A 1 100 ? -2.760 -5.975 -16.916 1.00 90.88 100 LEU A O 1
ATOM 826 N N . TYR A 1 101 ? -0.520 -5.985 -16.785 1.00 89.62 101 TYR A N 1
ATOM 827 C CA . TYR A 1 101 ? -0.471 -6.638 -15.482 1.00 89.62 101 TYR A CA 1
ATOM 828 C C . TYR A 1 101 ? -1.186 -5.814 -14.400 1.00 89.62 101 TYR A C 1
ATOM 830 O O . TYR A 1 101 ? -2.044 -6.349 -13.701 1.00 89.62 101 TYR A O 1
ATOM 838 N N . TYR A 1 102 ? -0.906 -4.512 -14.303 1.00 89.62 102 TYR A N 1
ATOM 839 C CA . TYR A 1 102 ? -1.525 -3.602 -13.334 1.00 89.62 102 TYR A CA 1
ATOM 840 C C . TYR A 1 102 ? -3.054 -3.529 -13.486 1.00 89.62 102 TYR A C 1
ATOM 842 O O . TYR A 1 102 ? -3.795 -3.546 -12.498 1.00 89.62 102 TYR A O 1
ATOM 850 N N . LEU A 1 103 ? -3.543 -3.466 -14.728 1.00 88.25 103 LEU A N 1
ATOM 851 C CA . LEU A 1 103 ? -4.972 -3.338 -15.004 1.00 88.25 103 LEU A CA 1
ATOM 852 C C . LEU A 1 103 ? -5.736 -4.634 -14.708 1.00 88.25 103 LEU A C 1
ATOM 854 O O . LEU A 1 103 ? -6.746 -4.588 -14.001 1.00 88.25 103 LEU A O 1
ATOM 858 N N . TYR A 1 104 ? -5.245 -5.773 -15.207 1.00 88.94 104 TYR A N 1
ATOM 859 C CA . TYR A 1 104 ? -6.012 -7.023 -15.236 1.00 88.94 104 TYR A CA 1
ATOM 860 C C . TYR A 1 104 ? -5.641 -8.027 -14.143 1.00 88.94 104 TYR A C 1
ATOM 862 O O . TYR A 1 104 ? -6.508 -8.763 -13.680 1.00 88.94 104 TYR A O 1
ATOM 870 N N . PHE A 1 105 ? -4.375 -8.078 -13.722 1.00 88.69 105 PHE A N 1
ATOM 871 C CA . PHE A 1 105 ? -3.868 -9.165 -12.876 1.00 88.69 105 PHE A CA 1
ATOM 872 C C . PHE A 1 105 ? -3.456 -8.716 -11.477 1.00 88.69 105 PHE A C 1
ATOM 874 O O . PHE A 1 105 ? -3.489 -9.514 -10.539 1.00 88.69 105 PHE A O 1
ATOM 881 N N . GLN A 1 106 ? -3.066 -7.452 -11.312 1.00 85.69 106 GLN A N 1
ATOM 882 C CA . GLN A 1 106 ? -2.590 -6.965 -10.031 1.00 85.69 106 GLN A CA 1
ATOM 883 C C . GLN A 1 106 ? -3.728 -6.913 -9.011 1.00 85.69 106 GLN A C 1
ATOM 885 O O . GLN A 1 106 ? -4.653 -6.096 -9.098 1.00 85.69 106 GLN A O 1
ATOM 890 N N . LYS A 1 107 ? -3.611 -7.782 -8.006 1.00 86.69 107 LYS A N 1
ATOM 891 C CA . LYS A 1 107 ? -4.503 -7.802 -6.852 1.00 86.69 107 LYS A CA 1
ATOM 892 C C . LYS A 1 107 ? -4.296 -6.536 -6.010 1.00 86.69 107 LYS A C 1
ATOM 894 O O . LYS A 1 107 ? -3.148 -6.105 -5.846 1.00 86.69 107 LYS A O 1
ATOM 899 N N . PRO A 1 108 ? -5.376 -5.922 -5.503 1.00 87.94 108 PRO A N 1
ATOM 900 C CA . PRO A 1 108 ? -5.259 -4.789 -4.601 1.00 87.94 108 PRO A CA 1
ATOM 901 C C . PRO A 1 108 ? -4.568 -5.214 -3.301 1.00 87.94 108 PRO A C 1
ATOM 903 O O . PRO A 1 108 ? -4.669 -6.360 -2.863 1.00 87.94 108 PRO A O 1
ATOM 906 N N . TYR A 1 109 ? -3.837 -4.281 -2.702 1.00 86.94 109 TYR A N 1
ATOM 907 C CA . TYR A 1 109 ? -3.302 -4.441 -1.361 1.00 86.94 109 TYR A CA 1
ATOM 908 C C . TYR A 1 109 ? -4.429 -4.209 -0.357 1.00 86.94 109 TYR A C 1
ATOM 910 O O . TYR A 1 109 ? -5.125 -3.197 -0.449 1.00 86.94 109 TYR A O 1
ATOM 918 N N . VAL A 1 110 ? -4.605 -5.149 0.567 1.00 88.00 110 VAL A N 1
ATOM 919 C CA . VAL A 1 110 ? -5.695 -5.152 1.544 1.00 88.00 110 VAL A CA 1
ATOM 920 C C . VAL A 1 110 ? -5.118 -4.850 2.923 1.00 88.00 110 VAL A C 1
ATOM 922 O O . VAL A 1 110 ? -4.135 -5.471 3.328 1.00 88.00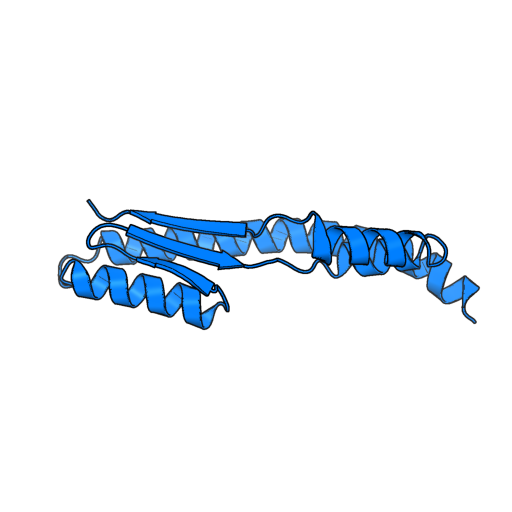 110 VAL A O 1
ATOM 925 N N . ILE A 1 111 ? -5.726 -3.899 3.629 1.00 87.44 111 ILE A N 1
ATOM 926 C CA . ILE A 1 111 ? -5.525 -3.676 5.061 1.00 87.44 111 ILE A CA 1
ATOM 927 C C . ILE A 1 111 ? -6.842 -3.986 5.756 1.00 87.44 111 ILE A C 1
ATOM 929 O O . ILE A 1 111 ? -7.897 -3.519 5.331 1.00 87.44 111 ILE A O 1
ATOM 933 N N . GLU A 1 112 ? -6.763 -4.765 6.824 1.00 88.88 112 GLU A N 1
ATOM 934 C CA . GLU A 1 112 ? -7.916 -5.201 7.594 1.00 88.88 112 GLU A CA 1
ATOM 935 C C . GLU A 1 112 ? -7.624 -5.013 9.080 1.00 88.88 112 GLU A C 1
ATOM 937 O O . GLU A 1 112 ? -6.582 -5.447 9.578 1.00 88.88 112 GLU A O 1
ATOM 942 N N . PHE A 1 113 ? -8.541 -4.347 9.772 1.00 87.38 113 PHE A N 1
ATOM 943 C CA . PHE A 1 113 ? -8.473 -4.111 11.206 1.00 87.38 113 PHE A CA 1
ATOM 944 C C . PHE A 1 113 ? -9.649 -4.794 11.891 1.00 87.38 113 PHE A C 1
ATOM 946 O O . PHE A 1 113 ? -10.782 -4.630 11.448 1.00 87.38 113 PHE A O 1
ATOM 953 N N . HIS A 1 114 ? -9.378 -5.507 12.984 1.00 84.75 114 HIS A N 1
ATOM 954 C CA . HIS A 1 114 ? -10.380 -6.204 13.793 1.00 84.75 114 HIS A CA 1
ATOM 955 C C . HIS A 1 114 ? -10.368 -5.661 15.223 1.00 84.75 114 HIS A C 1
ATOM 957 O O . HIS A 1 114 ? -9.312 -5.615 15.856 1.00 84.75 114 HIS A O 1
ATOM 963 N N . ILE A 1 115 ? -11.524 -5.252 15.740 1.00 80.25 115 ILE A N 1
ATOM 964 C CA . ILE A 1 115 ? -11.692 -4.768 17.112 1.00 80.25 115 ILE A CA 1
ATOM 965 C C . ILE A 1 115 ? -12.559 -5.766 17.885 1.00 80.25 115 ILE A C 1
ATOM 967 O O . ILE A 1 115 ? -13.781 -5.771 17.740 1.00 80.25 115 ILE A O 1
ATOM 971 N N . ASP A 1 116 ? -11.909 -6.567 18.732 1.00 72.19 116 ASP A N 1
ATOM 972 C CA . ASP A 1 116 ? -12.563 -7.453 19.708 1.00 72.19 116 ASP A CA 1
ATOM 973 C C . ASP A 1 116 ? -13.198 -6.679 20.881 1.00 72.19 116 ASP A C 1
ATOM 975 O O . ASP A 1 116 ? -12.641 -5.648 21.330 1.00 72.19 116 ASP A O 1
#

Solvent-accessible surface area (backbone atoms only — not comparable to full-atom values): 6315 Å² total; per-residue (Å²): 112,68,69,62,53,26,66,51,26,30,62,52,8,52,53,39,40,57,48,49,56,53,50,53,55,52,51,49,49,52,52,52,55,49,49,52,51,53,67,69,45,82,87,59,52,73,65,58,43,51,52,52,53,49,49,52,36,47,77,72,64,26,45,76,78,45,76,60,100,43,37,44,30,29,37,32,75,80,85,58,64,17,58,47,28,35,8,42,33,50,77,48,55,38,30,56,54,49,52,51,37,56,74,75,65,56,72,56,50,75,50,75,47,77,58,132

Sequence (116 aa):
MNTIIMLFSLPIGIFLLLREKKAMQAYRKIFDDFFEKVKADTTLSKKEKLDLLEEMLYQNGYQITEKDDHHVRGEKKIFSIGWLFAGLGTLYIGLIVYVLYYLYFQKPYVIEFHID